Protein AF-A0A1G0BXW6-F1 (afdb_monomer_lite)

Foldseek 3Di:
DDDPVPDDDDPDDDLLVVLLVLLVPDLDLVVLLVVLVVVCVVVVHDSVVSSVSNNVSNVVVVVVVVVVVVVCVVVVPVPD

Sequence (80 aa):
MVDLNRMNFHTSMDFATRMRNLSKITPKKEMVAIMSNEYAKISNESEAIVFETMWQFTQEFQAKIIRKKNLKKKLKFWKK

Radius of gyration: 15.83 Å; chains: 1; bounding box: 34×28×48 Å

Secondary structure (DSSP, 8-state):
---GGG----SS--HHHHHHHHTTS-S-HHHHHHHHHHHHHHHT--HHHHHHHHHHHHHHHHHHHHHHHHHHHHHTTT--

Structure (mmCIF, N/CA/C/O backbone):
data_AF-A0A1G0BXW6-F1
#
_entry.id   AF-A0A1G0BXW6-F1
#
loop_
_atom_site.group_PDB
_atom_site.id
_atom_site.type_symbol
_atom_site.label_atom_id
_atom_site.label_alt_id
_atom_site.label_comp_id
_atom_site.label_asym_id
_atom_site.label_entity_id
_atom_site.label_seq_id
_atom_site.pdbx_PDB_ins_code
_atom_site.Cartn_x
_atom_site.Cartn_y
_atom_site.Cartn_z
_atom_site.occupancy
_atom_site.B_iso_or_equiv
_atom_site.auth_seq_id
_atom_site.auth_comp_id
_atom_site.auth_asym_id
_atom_site.auth_atom_id
_atom_site.pdbx_PDB_model_num
ATOM 1 N N . MET A 1 1 ? -6.647 15.603 3.729 1.00 58.12 1 MET A N 1
ATOM 2 C CA . MET A 1 1 ? -5.759 16.781 3.691 1.00 58.12 1 MET A CA 1
ATOM 3 C C . MET A 1 1 ? -4.364 16.301 4.042 1.00 58.12 1 MET A C 1
ATOM 5 O O . MET A 1 1 ? -4.222 15.638 5.063 1.00 58.12 1 MET A O 1
ATOM 9 N N . VAL A 1 2 ? -3.392 16.508 3.156 1.00 69.06 2 VAL A N 1
ATOM 10 C CA . VAL A 1 2 ? -1.988 16.161 3.411 1.00 69.06 2 VAL A CA 1
ATOM 11 C C . VAL A 1 2 ? -1.334 17.385 4.048 1.00 69.06 2 VAL A C 1
ATOM 13 O O . VAL A 1 2 ? -1.428 18.474 3.493 1.00 69.06 2 VAL A O 1
ATOM 16 N N . ASP A 1 3 ? -0.738 17.217 5.227 1.00 82.69 3 ASP A N 1
ATOM 17 C CA . ASP A 1 3 ? 0.003 18.278 5.916 1.00 82.69 3 ASP A CA 1
ATOM 18 C C . ASP A 1 3 ? 1.473 18.224 5.482 1.00 82.69 3 ASP A C 1
ATOM 20 O O . ASP A 1 3 ? 2.222 17.351 5.928 1.00 82.69 3 ASP A O 1
ATOM 24 N N . LEU A 1 4 ? 1.869 19.136 4.588 1.00 82.12 4 LEU A N 1
ATOM 25 C CA . LEU A 1 4 ? 3.221 19.198 4.019 1.00 82.12 4 LEU A CA 1
ATOM 26 C C . LEU A 1 4 ? 4.296 19.456 5.085 1.00 82.12 4 LEU A C 1
ATOM 28 O O . LEU A 1 4 ? 5.408 18.957 4.952 1.00 82.12 4 LEU A O 1
ATOM 32 N N . ASN A 1 5 ? 3.958 20.148 6.179 1.00 83.81 5 ASN A N 1
ATOM 33 C CA . ASN A 1 5 ? 4.908 20.489 7.245 1.00 83.81 5 ASN A CA 1
ATOM 34 C C . ASN A 1 5 ? 5.262 19.293 8.145 1.00 83.81 5 ASN A C 1
ATOM 36 O O . ASN A 1 5 ? 6.125 19.397 9.013 1.00 83.81 5 ASN A O 1
ATOM 40 N N . ARG A 1 6 ? 4.593 18.150 7.956 1.00 83.19 6 ARG A N 1
ATOM 41 C CA . ARG A 1 6 ? 4.8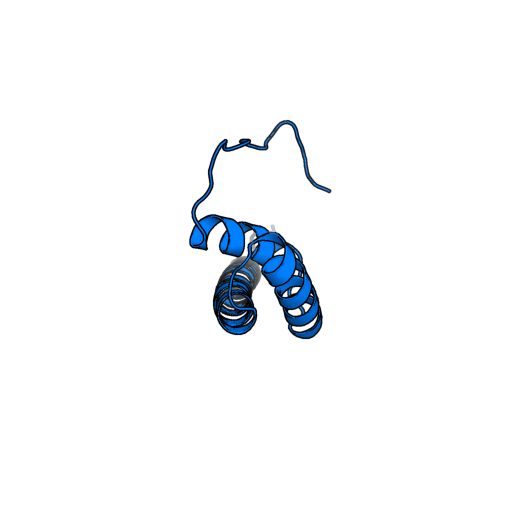76 16.884 8.652 1.00 83.19 6 ARG A CA 1
ATOM 42 C C . ARG A 1 6 ? 5.402 15.798 7.715 1.00 83.19 6 ARG A C 1
ATOM 44 O O . ARG A 1 6 ? 5.546 14.650 8.140 1.00 83.19 6 ARG A O 1
ATOM 51 N N . MET A 1 7 ? 5.627 16.123 6.443 1.00 86.62 7 MET A N 1
ATOM 52 C CA . MET A 1 7 ? 6.142 15.172 5.466 1.00 86.62 7 MET A CA 1
ATOM 53 C C . MET A 1 7 ? 7.666 15.129 5.491 1.00 86.62 7 MET A C 1
ATOM 55 O O . MET A 1 7 ? 8.328 16.161 5.500 1.00 86.62 7 MET A O 1
ATOM 59 N N . ASN A 1 8 ? 8.209 13.916 5.414 1.00 85.19 8 ASN A N 1
ATOM 60 C CA . ASN A 1 8 ? 9.615 13.697 5.107 1.00 85.19 8 ASN A CA 1
ATOM 61 C C . ASN A 1 8 ? 9.731 13.387 3.615 1.00 85.19 8 ASN A C 1
ATOM 63 O O . ASN A 1 8 ? 9.241 12.356 3.145 1.00 85.19 8 ASN A O 1
ATOM 67 N N . PHE A 1 9 ? 10.350 14.297 2.870 1.00 87.19 9 PHE A N 1
ATOM 68 C CA . PHE A 1 9 ? 10.624 14.101 1.453 1.00 87.19 9 PHE A CA 1
ATOM 69 C C . PHE A 1 9 ? 11.909 13.295 1.314 1.00 87.19 9 PHE A C 1
ATOM 71 O O . PHE A 1 9 ? 12.983 13.737 1.716 1.00 87.19 9 PHE A O 1
ATOM 78 N N . HIS A 1 10 ? 11.785 12.087 0.779 1.00 87.19 10 HIS A N 1
ATOM 79 C CA . HIS A 1 10 ? 12.923 11.216 0.537 1.00 87.19 10 HIS A CA 1
ATOM 80 C C . HIS A 1 10 ? 13.411 11.398 -0.900 1.00 87.19 10 HIS A C 1
ATOM 82 O O . HIS A 1 10 ? 12.600 11.389 -1.825 1.00 87.19 10 HIS A O 1
ATOM 88 N N . THR A 1 11 ? 14.727 11.511 -1.092 1.00 88.50 11 THR A N 1
ATOM 89 C CA . THR A 1 11 ? 15.348 11.556 -2.428 1.00 88.50 11 THR A CA 1
ATOM 90 C C . THR A 1 11 ? 15.116 10.256 -3.199 1.00 88.50 11 THR A C 1
ATOM 92 O O . THR A 1 11 ? 14.917 10.270 -4.409 1.00 88.50 11 THR A O 1
ATOM 95 N N . SER A 1 12 ? 15.099 9.126 -2.491 1.00 90.00 12 SER A N 1
ATOM 96 C CA . SER A 1 12 ? 14.724 7.816 -3.014 1.00 90.00 12 SER A CA 1
ATOM 97 C C . SER A 1 12 ? 13.886 7.067 -1.978 1.00 90.00 12 SER A C 1
ATOM 99 O O . SER A 1 12 ? 14.050 7.246 -0.771 1.00 90.00 12 SER A O 1
ATOM 101 N N . MET A 1 13 ? 12.945 6.250 -2.444 1.00 91.00 13 MET A N 1
ATOM 102 C CA . MET A 1 13 ? 12.046 5.476 -1.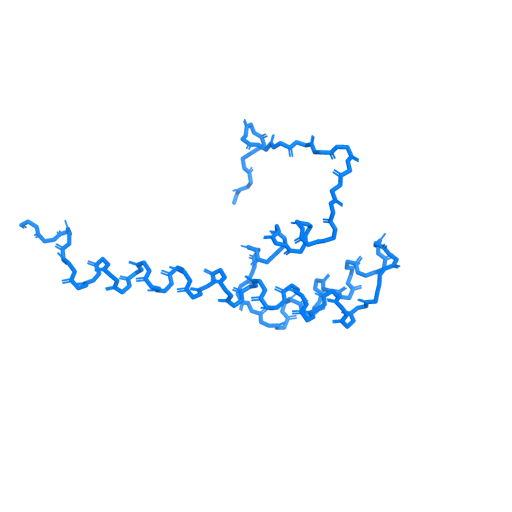591 1.00 91.00 13 MET A CA 1
ATOM 103 C C . MET A 1 13 ? 11.904 4.073 -2.167 1.00 91.00 13 MET A C 1
ATOM 105 O O . MET A 1 13 ? 11.694 3.919 -3.372 1.00 91.00 13 MET A O 1
ATOM 109 N N . ASP A 1 14 ? 12.004 3.059 -1.312 1.00 93.88 14 ASP A N 1
ATOM 110 C CA . ASP A 1 14 ? 11.835 1.668 -1.714 1.00 93.88 14 ASP A CA 1
ATOM 111 C C . ASP A 1 14 ? 10.385 1.377 -2.127 1.00 93.88 14 ASP A C 1
ATOM 113 O O . ASP A 1 14 ? 9.431 2.018 -1.672 1.00 93.88 14 ASP A O 1
ATOM 117 N N . PHE A 1 15 ? 10.210 0.380 -2.992 1.00 94.94 15 PHE A N 1
ATOM 118 C CA . PHE A 1 15 ? 8.903 -0.003 -3.519 1.00 94.94 15 PHE A CA 1
ATOM 119 C C . PHE A 1 15 ? 7.871 -0.281 -2.416 1.00 94.94 15 PHE A C 1
ATOM 121 O O . PHE A 1 15 ? 6.752 0.234 -2.481 1.00 94.94 15 PHE A O 1
ATOM 128 N N . ALA A 1 16 ? 8.246 -1.022 -1.372 1.00 95.31 16 ALA A N 1
ATOM 129 C CA . ALA A 1 16 ? 7.324 -1.385 -0.302 1.00 95.31 16 ALA A CA 1
ATOM 130 C C . ALA A 1 16 ? 6.855 -0.155 0.493 1.00 95.31 16 ALA A C 1
ATOM 132 O O . ALA A 1 16 ? 5.662 -0.030 0.787 1.00 95.31 16 ALA A O 1
ATOM 133 N N . THR A 1 17 ? 7.747 0.794 0.791 1.00 95.12 17 THR A N 1
ATOM 134 C CA . THR A 1 17 ? 7.377 2.060 1.440 1.00 95.12 17 THR A CA 1
ATOM 135 C C . THR A 1 17 ? 6.484 2.915 0.543 1.00 95.12 17 THR A C 1
ATOM 137 O O . THR A 1 17 ? 5.488 3.457 1.034 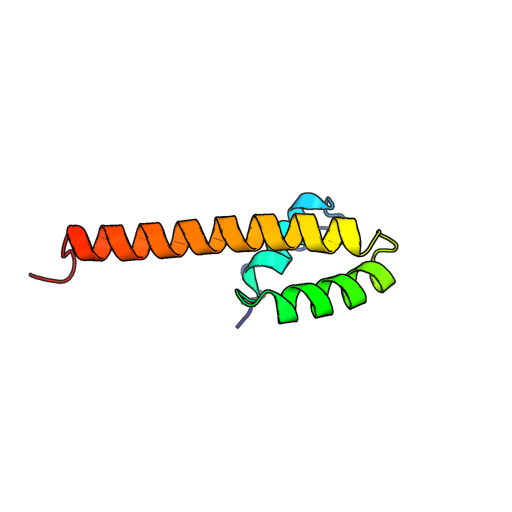1.00 95.12 17 THR A O 1
ATOM 140 N N . ARG A 1 18 ? 6.754 2.978 -0.772 1.00 95.00 18 ARG A N 1
ATOM 141 C CA . ARG A 1 18 ? 5.874 3.663 -1.742 1.00 95.00 18 ARG A CA 1
ATOM 142 C C . ARG A 1 18 ? 4.460 3.072 -1.700 1.00 95.00 18 ARG A C 1
ATOM 144 O O . ARG A 1 18 ? 3.492 3.808 -1.494 1.00 95.00 18 ARG A O 1
ATOM 151 N N . MET A 1 19 ? 4.339 1.746 -1.776 1.00 96.62 19 MET A N 1
ATOM 152 C CA . MET A 1 19 ? 3.049 1.044 -1.713 1.00 96.62 19 MET A CA 1
ATOM 153 C C . MET A 1 19 ? 2.331 1.255 -0.377 1.00 96.62 19 MET A C 1
ATOM 155 O O . MET A 1 19 ? 1.124 1.493 -0.344 1.00 96.62 19 MET A O 1
ATOM 159 N N . ARG A 1 20 ? 3.067 1.237 0.739 1.00 95.88 20 ARG A N 1
ATOM 160 C CA . ARG A 1 20 ? 2.523 1.479 2.085 1.00 95.88 20 ARG A CA 1
ATOM 161 C C . ARG A 1 20 ? 2.026 2.912 2.284 1.00 95.88 20 ARG A C 1
ATOM 163 O O . ARG A 1 20 ? 1.173 3.156 3.140 1.00 95.88 20 ARG A O 1
ATOM 170 N N . ASN A 1 21 ? 2.567 3.874 1.543 1.00 93.62 21 ASN A N 1
ATOM 171 C CA . ASN A 1 21 ? 2.069 5.245 1.551 1.00 93.62 21 ASN A CA 1
ATOM 172 C C . ASN A 1 21 ? 0.785 5.369 0.726 1.00 93.62 21 ASN A C 1
ATOM 174 O O . ASN A 1 21 ? -0.195 5.925 1.226 1.00 93.62 21 ASN A O 1
ATOM 178 N N . LEU A 1 22 ? 0.757 4.786 -0.475 1.00 94.44 22 LEU A N 1
ATOM 179 C CA . LEU A 1 22 ? -0.426 4.785 -1.343 1.00 94.44 22 LEU A CA 1
ATOM 180 C C . LEU A 1 22 ? -1.612 4.030 -0.729 1.00 94.44 22 LEU A C 1
ATOM 182 O O . LEU A 1 22 ? -2.752 4.476 -0.850 1.00 94.44 22 LEU A O 1
ATOM 186 N N . SER A 1 23 ? -1.357 2.954 0.020 1.00 96.19 23 SER A N 1
ATOM 187 C CA . SER A 1 23 ? -2.406 2.136 0.644 1.00 96.19 23 SER A CA 1
ATOM 188 C C . SER A 1 23 ? -3.282 2.873 1.669 1.00 96.19 23 SER A C 1
ATOM 190 O O . SER A 1 23 ? -4.332 2.380 2.083 1.00 96.19 23 SER A O 1
ATOM 192 N N . LYS A 1 24 ? -2.866 4.069 2.102 1.00 93.88 24 LYS A N 1
ATOM 193 C CA . LYS A 1 24 ? -3.610 4.909 3.051 1.00 93.88 24 LYS A CA 1
ATOM 194 C C . LYS A 1 24 ? -4.645 5.810 2.369 1.00 93.88 24 LYS A C 1
ATOM 196 O O . LYS A 1 24 ? -5.438 6.429 3.075 1.00 93.88 24 LYS A O 1
ATOM 201 N N . ILE A 1 25 ? -4.634 5.910 1.036 1.00 93.44 25 ILE A N 1
ATOM 202 C CA . ILE A 1 25 ? -5.467 6.854 0.274 1.00 93.44 25 ILE A CA 1
ATOM 203 C C . ILE A 1 25 ? -6.929 6.404 0.228 1.00 93.44 25 ILE A C 1
ATOM 205 O O . ILE A 1 25 ? -7.832 7.212 0.445 1.00 93.44 25 ILE A O 1
ATOM 209 N N . THR A 1 26 ? -7.180 5.121 -0.041 1.00 94.31 26 THR A N 1
ATOM 210 C CA . THR A 1 26 ? -8.536 4.603 -0.261 1.00 94.31 26 THR A CA 1
ATOM 211 C C . THR A 1 26 ? -8.698 3.174 0.262 1.00 94.31 26 THR A C 1
ATOM 213 O O . THR A 1 26 ? -7.798 2.358 0.095 1.00 94.31 26 THR A O 1
ATOM 216 N N . PRO A 1 27 ? -9.845 2.828 0.879 1.00 94.50 27 PRO A N 1
ATOM 217 C CA . PRO A 1 27 ? -10.179 1.448 1.231 1.00 94.50 27 PRO A CA 1
ATOM 218 C C . PRO A 1 27 ? -10.811 0.650 0.077 1.00 94.50 27 PRO A C 1
ATOM 220 O O . PRO A 1 27 ? -11.071 -0.540 0.238 1.00 94.50 27 PRO A O 1
ATOM 223 N N . LYS A 1 28 ? -11.151 1.292 -1.050 1.00 96.69 28 LYS A N 1
ATOM 224 C CA . LYS A 1 28 ? -11.936 0.670 -2.129 1.00 96.69 28 LYS A CA 1
ATOM 225 C C . LYS A 1 28 ? -11.031 -0.079 -3.106 1.00 96.69 28 LYS A C 1
ATOM 227 O O . LYS A 1 28 ? -10.158 0.536 -3.710 1.00 96.69 28 LYS A O 1
ATOM 232 N N . LYS A 1 29 ? -11.302 -1.369 -3.328 1.00 96.44 29 LYS A N 1
ATOM 233 C CA . LYS A 1 29 ? -10.515 -2.229 -4.232 1.00 96.44 29 LYS A CA 1
ATOM 234 C C . LYS A 1 29 ? -10.465 -1.703 -5.672 1.00 96.44 29 LYS A C 1
ATOM 236 O O . LYS A 1 29 ? -9.397 -1.682 -6.266 1.00 96.44 29 LYS A O 1
ATOM 241 N N . GLU A 1 30 ? -11.590 -1.223 -6.197 1.00 97.38 30 GLU A N 1
ATOM 242 C CA . GLU A 1 30 ? -11.680 -0.631 -7.545 1.00 97.38 30 GLU A CA 1
ATOM 243 C C . GLU A 1 30 ? -10.758 0.583 -7.702 1.00 97.38 30 GLU A C 1
ATOM 245 O O . GLU A 1 30 ? -10.026 0.698 -8.679 1.00 97.38 30 GLU A O 1
ATOM 250 N N . MET A 1 31 ? -10.725 1.457 -6.693 1.00 96.88 31 MET A N 1
ATOM 251 C CA . MET A 1 31 ? -9.833 2.616 -6.700 1.00 96.88 31 MET A CA 1
ATOM 252 C C . MET A 1 31 ? -8.362 2.194 -6.630 1.00 96.88 31 MET A C 1
ATOM 254 O O . MET A 1 31 ? -7.528 2.811 -7.281 1.00 96.88 31 MET A O 1
ATOM 258 N N . VAL A 1 32 ? -8.042 1.138 -5.873 1.00 97.06 32 VAL A N 1
ATOM 259 C CA . VAL A 1 32 ? -6.683 0.575 -5.827 1.00 97.06 32 VAL A CA 1
ATOM 260 C C . VAL A 1 32 ? -6.275 0.009 -7.189 1.00 97.06 32 VAL A C 1
ATOM 262 O O . VAL A 1 32 ? -5.128 0.194 -7.580 1.00 97.06 32 VAL A O 1
ATOM 265 N N . ALA A 1 33 ? -7.193 -0.603 -7.944 1.00 97.62 33 ALA A N 1
ATOM 266 C CA . ALA A 1 33 ? -6.917 -1.069 -9.306 1.00 97.62 33 ALA A CA 1
ATOM 267 C C . ALA A 1 33 ? -6.558 0.097 -10.240 1.00 97.62 33 ALA A C 1
ATOM 269 O O . ALA A 1 33 ? -5.493 0.082 -10.850 1.00 97.62 33 ALA A O 1
ATOM 270 N N . ILE A 1 34 ? -7.376 1.156 -10.256 1.00 97.75 34 ILE A N 1
ATOM 271 C CA . ILE A 1 34 ? -7.111 2.365 -11.057 1.00 97.75 34 ILE A CA 1
ATOM 272 C C . ILE A 1 34 ? -5.762 2.987 -10.671 1.00 97.75 34 ILE A C 1
ATOM 274 O O . ILE A 1 34 ? -4.934 3.275 -11.530 1.00 97.75 34 ILE A O 1
ATOM 278 N N . MET A 1 35 ? -5.507 3.153 -9.369 1.00 96.50 35 MET A N 1
ATOM 279 C CA . MET A 1 35 ? -4.237 3.699 -8.885 1.00 96.50 35 MET A CA 1
ATOM 280 C C . MET A 1 35 ? -3.043 2.834 -9.282 1.00 96.50 35 MET A C 1
ATOM 282 O O . MET A 1 35 ? -1.985 3.375 -9.579 1.00 96.50 35 MET A O 1
ATOM 286 N N . SER A 1 36 ? -3.196 1.511 -9.273 1.00 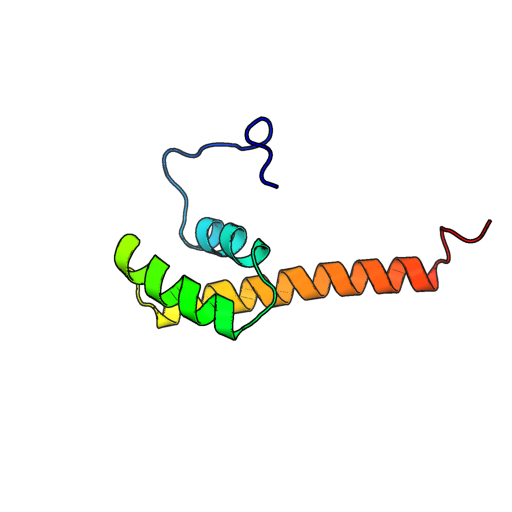97.31 36 SER A N 1
ATOM 287 C CA . SER A 1 36 ? -2.114 0.587 -9.613 1.00 97.31 36 SER A CA 1
ATOM 288 C C . SER A 1 36 ? -1.770 0.649 -11.095 1.00 97.31 36 SER A C 1
ATOM 290 O O . SER A 1 36 ? -0.588 0.709 -11.423 1.00 97.31 36 SER A O 1
ATOM 292 N N . ASN A 1 37 ? -2.780 0.728 -11.967 1.00 97.56 37 ASN A N 1
ATOM 293 C CA . ASN A 1 37 ? -2.585 0.921 -13.402 1.00 97.56 37 ASN A CA 1
ATOM 294 C C . ASN A 1 37 ? -1.842 2.230 -13.704 1.00 97.56 37 ASN A C 1
ATOM 296 O O . ASN A 1 37 ? -0.853 2.226 -14.434 1.00 97.56 37 ASN A O 1
ATOM 300 N N . GLU A 1 38 ? -2.267 3.346 -13.104 1.00 97.25 38 GLU A N 1
ATOM 301 C CA . GLU A 1 38 ? -1.606 4.637 -13.329 1.00 97.25 38 GLU A CA 1
ATOM 302 C C . GLU A 1 38 ? -0.206 4.695 -12.714 1.00 97.25 38 GLU A C 1
ATOM 304 O O . GLU A 1 38 ? 0.726 5.225 -13.317 1.00 97.25 38 GLU A O 1
ATOM 309 N N . TYR A 1 39 ? -0.024 4.113 -11.528 1.00 96.44 39 TYR A N 1
ATOM 310 C CA . TYR A 1 39 ? 1.273 4.110 -10.867 1.00 96.44 39 TYR A CA 1
ATOM 311 C C . TYR A 1 39 ? 2.299 3.261 -11.621 1.00 96.44 39 TYR A C 1
ATOM 313 O O . TYR A 1 39 ? 3.429 3.708 -11.799 1.00 96.44 39 TYR A O 1
ATOM 321 N N . ALA A 1 40 ? 1.900 2.086 -12.119 1.00 97.00 40 ALA A N 1
ATOM 322 C CA . ALA A 1 40 ? 2.760 1.185 -12.885 1.00 97.00 40 ALA A CA 1
ATOM 323 C C . ALA A 1 40 ? 3.375 1.863 -14.121 1.00 97.00 40 ALA A C 1
ATOM 325 O O . ALA A 1 40 ? 4.571 1.710 -14.369 1.00 97.00 40 ALA A O 1
ATOM 326 N N . LYS A 1 41 ? 2.590 2.683 -14.837 1.00 96.62 41 LYS A N 1
ATOM 327 C CA . LYS A 1 41 ? 3.058 3.465 -15.997 1.00 96.62 41 LYS A CA 1
ATOM 328 C C . LYS A 1 41 ? 4.168 4.453 -15.632 1.00 96.62 41 LYS A C 1
ATOM 330 O O . LYS A 1 41 ? 5.079 4.668 -16.421 1.00 96.62 41 LYS A O 1
ATOM 335 N N . ILE A 1 42 ? 4.087 5.060 -14.449 1.00 94.88 42 ILE A N 1
ATOM 336 C CA . ILE A 1 42 ? 5.035 6.088 -13.994 1.00 94.88 42 ILE A CA 1
ATOM 337 C C . ILE A 1 42 ? 6.279 5.445 -13.373 1.00 94.88 42 ILE A C 1
ATOM 339 O O . ILE A 1 42 ? 7.389 5.941 -13.546 1.00 94.88 42 ILE A O 1
ATOM 343 N N . SER A 1 43 ? 6.105 4.354 -12.624 1.00 92.00 43 SER A N 1
ATOM 344 C CA . SER A 1 43 ? 7.198 3.689 -11.913 1.00 92.00 43 SER A CA 1
ATOM 345 C C . SER A 1 43 ? 7.931 2.638 -12.746 1.00 92.00 43 SER A C 1
ATOM 347 O O . SER A 1 43 ? 8.949 2.133 -12.281 1.00 92.00 43 SER A O 1
ATOM 349 N N . ASN A 1 44 ? 7.424 2.307 -13.938 1.00 93.62 44 ASN A N 1
ATOM 350 C CA . ASN A 1 44 ? 7.932 1.241 -14.805 1.00 93.62 44 ASN A CA 1
ATOM 351 C C . ASN A 1 44 ? 7.942 -0.141 -14.110 1.00 93.62 44 ASN A C 1
ATOM 353 O O . ASN A 1 44 ? 8.832 -0.960 -14.336 1.00 93.62 44 ASN A O 1
ATOM 357 N N . GLU A 1 45 ? 6.951 -0.372 -13.242 1.00 93.69 45 GLU A N 1
ATOM 358 C CA . GLU A 1 45 ? 6.745 -1.616 -12.482 1.00 93.69 45 GLU A CA 1
ATOM 359 C C . GLU A 1 45 ? 5.576 -2.407 -13.089 1.00 93.69 45 GLU A C 1
ATOM 361 O O . GLU A 1 45 ? 4.745 -1.851 -13.807 1.00 93.69 45 GLU A O 1
ATOM 366 N N . SER A 1 46 ? 5.450 -3.695 -12.760 1.00 96.62 46 SER A N 1
ATOM 367 C CA . SER A 1 46 ? 4.274 -4.479 -13.163 1.00 96.62 46 SER A CA 1
ATOM 368 C C . SER A 1 46 ? 3.022 -4.042 -12.396 1.00 96.62 46 SER A C 1
ATOM 370 O O . SER A 1 46 ? 3.015 -4.038 -11.163 1.00 96.62 46 SER A O 1
ATOM 372 N N . GLU A 1 47 ? 1.936 -3.750 -13.117 1.00 97.25 47 GLU A N 1
ATOM 373 C CA . GLU A 1 47 ? 0.633 -3.408 -12.529 1.00 97.25 47 GLU A CA 1
ATOM 374 C C . GLU A 1 47 ? 0.149 -4.473 -11.542 1.00 97.25 47 GLU A C 1
ATOM 376 O O . GLU A 1 47 ? -0.338 -4.130 -10.467 1.00 97.25 47 GLU A O 1
ATOM 381 N N . ALA A 1 48 ? 0.328 -5.756 -11.871 1.00 97.69 48 ALA A N 1
ATOM 382 C CA . ALA A 1 48 ? -0.088 -6.854 -11.005 1.00 97.69 48 ALA A CA 1
ATOM 383 C C . ALA A 1 48 ? 0.639 -6.807 -9.651 1.00 97.69 48 ALA A C 1
ATOM 385 O O . ALA A 1 48 ? 0.003 -6.877 -8.602 1.00 97.69 48 ALA A O 1
ATOM 386 N N . ILE A 1 49 ? 1.958 -6.585 -9.670 1.00 97.44 49 ILE A N 1
ATOM 387 C CA . ILE A 1 49 ? 2.785 -6.507 -8.456 1.00 97.44 49 ILE A CA 1
ATOM 388 C C . ILE A 1 49 ? 2.399 -5.281 -7.620 1.00 97.44 49 ILE A C 1
ATOM 390 O O . ILE A 1 49 ? 2.266 -5.372 -6.395 1.00 97.44 49 ILE A O 1
ATOM 394 N N . VAL A 1 50 ? 2.192 -4.135 -8.277 1.00 97.56 50 VAL A N 1
ATOM 395 C CA . VAL A 1 50 ? 1.723 -2.896 -7.637 1.00 97.56 50 VAL A CA 1
ATOM 396 C C . VAL A 1 50 ? 0.371 -3.129 -6.967 1.00 97.56 50 VAL A C 1
ATOM 398 O O . VAL A 1 50 ? 0.215 -2.818 -5.786 1.00 97.56 50 VAL A O 1
ATOM 401 N N . PHE A 1 51 ? -0.580 -3.725 -7.684 1.00 98.12 51 PHE A N 1
ATOM 40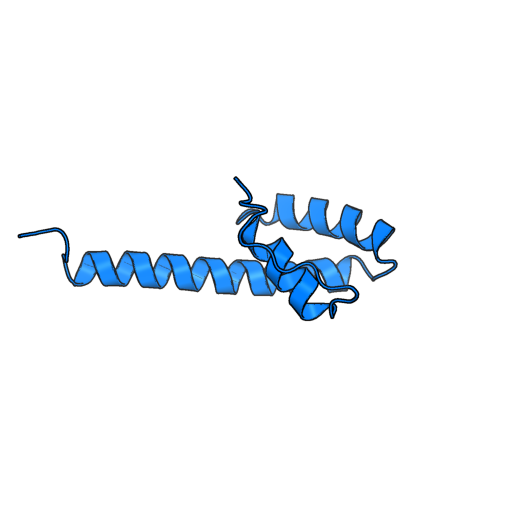2 C CA . PHE A 1 51 ? -1.926 -3.975 -7.189 1.00 98.12 51 PHE A CA 1
ATOM 403 C C . PHE A 1 51 ? -1.940 -4.928 -5.999 1.00 98.12 51 PHE A C 1
ATOM 405 O O . PHE A 1 51 ? -2.520 -4.599 -4.964 1.00 98.12 51 PHE A O 1
ATOM 412 N N . GLU A 1 52 ? -1.289 -6.084 -6.113 1.00 97.94 52 GLU A N 1
ATOM 413 C CA . GLU A 1 52 ? -1.243 -7.082 -5.044 1.00 97.94 52 GLU A CA 1
ATOM 414 C C . GLU A 1 52 ? -0.630 -6.496 -3.770 1.00 97.94 52 GLU A C 1
ATOM 416 O O . GLU A 1 52 ? -1.235 -6.559 -2.693 1.00 97.94 52 GLU A O 1
ATOM 421 N N . THR A 1 53 ? 0.518 -5.828 -3.907 1.00 97.88 53 THR A N 1
ATOM 422 C CA . THR A 1 53 ? 1.233 -5.232 -2.774 1.00 97.88 53 THR A CA 1
ATOM 423 C C . THR A 1 53 ? 0.431 -4.091 -2.141 1.00 97.88 53 THR A C 1
ATOM 425 O O . THR A 1 53 ? 0.263 -4.030 -0.918 1.00 97.88 53 THR A O 1
ATOM 428 N N . MET A 1 54 ? -0.107 -3.177 -2.956 1.00 97.75 54 MET A N 1
ATOM 429 C CA . MET A 1 54 ? -0.898 -2.044 -2.471 1.00 97.75 54 MET A CA 1
ATOM 430 C C . MET A 1 54 ? -2.200 -2.510 -1.815 1.00 97.75 54 MET A C 1
ATOM 432 O O . MET A 1 54 ? -2.595 -1.974 -0.773 1.00 97.75 54 MET A O 1
ATOM 436 N N . TRP A 1 55 ? -2.858 -3.525 -2.380 1.00 98.19 55 TRP A N 1
ATOM 437 C CA . TRP A 1 55 ? -4.094 -4.074 -1.836 1.00 98.19 55 TRP A CA 1
ATOM 438 C C . TRP A 1 55 ? -3.857 -4.800 -0.513 1.00 98.19 55 TRP A C 1
ATOM 440 O O . TRP A 1 55 ? -4.611 -4.590 0.442 1.00 98.19 55 TRP A O 1
ATOM 450 N N . GLN A 1 56 ? -2.780 -5.581 -0.401 1.00 98.06 56 GLN A N 1
ATOM 451 C CA . GLN A 1 56 ? -2.384 -6.197 0.864 1.00 98.06 56 GLN A CA 1
ATOM 452 C C . GLN A 1 56 ? -2.186 -5.137 1.957 1.00 98.06 56 GLN A C 1
ATOM 454 O O . GLN A 1 56 ? -2.821 -5.204 3.014 1.00 98.06 56 GLN A O 1
ATOM 459 N N . PHE A 1 57 ? -1.384 -4.100 1.694 1.00 98.25 57 PHE A N 1
ATOM 460 C CA . PHE A 1 57 ? -1.160 -3.036 2.675 1.00 98.25 57 PHE A CA 1
ATOM 461 C C . PHE A 1 57 ? -2.421 -2.225 2.986 1.00 98.25 57 PHE A C 1
ATOM 463 O O . PHE A 1 57 ? -2.567 -1.732 4.108 1.00 98.25 57 PHE A O 1
ATOM 470 N N . THR A 1 58 ? -3.343 -2.092 2.031 1.00 97.75 58 THR A N 1
ATOM 471 C CA . THR A 1 58 ? -4.637 -1.430 2.255 1.00 97.75 58 THR A CA 1
ATOM 472 C C . THR A 1 58 ? -5.462 -2.227 3.259 1.00 97.75 58 THR A C 1
ATOM 474 O O . THR A 1 58 ? -5.954 -1.668 4.243 1.00 97.75 58 THR A O 1
ATOM 477 N N . GLN A 1 59 ? -5.558 -3.544 3.070 1.00 98.00 59 GLN A N 1
ATOM 478 C CA . GLN A 1 59 ? -6.288 -4.428 3.979 1.00 98.00 59 GLN A CA 1
ATOM 479 C C . GLN A 1 59 ? -5.686 -4.420 5.389 1.00 98.00 59 GLN A C 1
ATOM 481 O O . GLN A 1 59 ? -6.418 -4.260 6.368 1.00 98.00 59 GLN A O 1
ATOM 486 N N . GLU A 1 60 ? -4.359 -4.505 5.512 1.00 97.69 60 GLU A N 1
ATOM 487 C CA . GLU A 1 60 ? -3.672 -4.430 6.807 1.00 97.69 60 GLU A CA 1
ATOM 488 C C . GLU A 1 60 ? -3.933 -3.101 7.531 1.00 97.69 60 GLU A C 1
ATOM 490 O O . GLU A 1 60 ? -4.166 -3.068 8.746 1.00 97.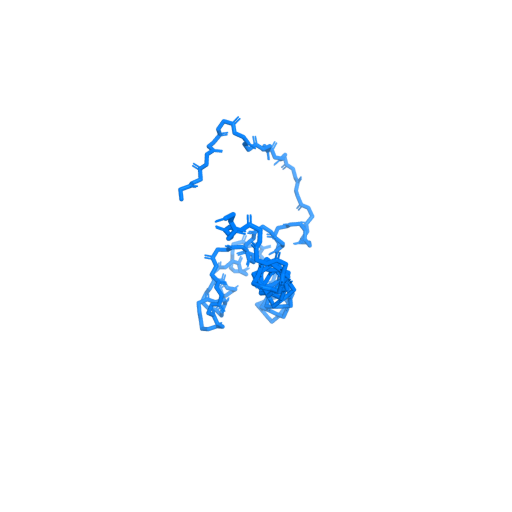69 60 GLU A O 1
ATOM 495 N N . PHE A 1 61 ? -3.909 -1.987 6.795 1.00 96.62 61 PHE A N 1
ATOM 496 C CA . PHE A 1 61 ? -4.186 -0.665 7.345 1.00 96.62 61 PHE A CA 1
ATOM 497 C C . PHE A 1 61 ? -5.632 -0.555 7.846 1.00 96.62 61 PHE A C 1
ATOM 499 O O . PHE A 1 61 ? -5.866 -0.140 8.987 1.00 96.62 61 PHE A O 1
ATOM 506 N N . GLN A 1 62 ? -6.601 -1.002 7.043 1.00 96.25 62 GLN A N 1
ATOM 507 C CA . GLN A 1 62 ? -8.014 -0.997 7.427 1.00 96.25 62 GLN A CA 1
ATOM 508 C C . GLN A 1 62 ? -8.291 -1.924 8.615 1.00 96.25 62 GLN A C 1
ATOM 510 O O . GLN A 1 62 ? -8.995 -1.533 9.549 1.00 96.25 62 GLN A O 1
ATOM 515 N N . ALA A 1 63 ? -7.674 -3.107 8.658 1.00 97.25 63 ALA A N 1
ATOM 516 C CA . ALA A 1 63 ? -7.794 -4.030 9.783 1.00 97.25 63 ALA A CA 1
ATOM 517 C C . ALA A 1 63 ? -7.330 -3.388 11.104 1.00 97.25 63 ALA A C 1
ATOM 519 O O . ALA A 1 63 ? -8.008 -3.510 12.129 1.00 97.25 63 ALA A O 1
ATOM 520 N N . LYS A 1 64 ? -6.223 -2.629 11.089 1.00 96.56 64 LYS A N 1
ATOM 521 C CA . LYS A 1 64 ? -5.741 -1.875 12.263 1.00 96.56 64 LYS A CA 1
ATOM 522 C C . LYS A 1 64 ? -6.745 -0.810 12.712 1.00 96.56 64 LYS A C 1
ATOM 524 O O . LYS A 1 64 ? -7.009 -0.689 13.914 1.00 96.56 64 LYS A O 1
ATOM 529 N N . ILE A 1 65 ? -7.341 -0.070 11.775 1.00 95.38 65 ILE A N 1
ATOM 530 C CA . ILE A 1 65 ? -8.376 0.935 12.073 1.00 95.38 65 ILE A CA 1
ATOM 531 C C . ILE A 1 65 ? -9.605 0.275 12.705 1.00 95.38 65 ILE A C 1
ATOM 533 O O . ILE A 1 65 ? -10.071 0.716 13.761 1.00 95.38 65 ILE A O 1
ATOM 537 N N . ILE A 1 66 ? -10.104 -0.805 12.101 1.00 95.94 66 ILE A N 1
ATOM 538 C CA . ILE A 1 66 ? -11.272 -1.550 12.587 1.00 95.94 66 ILE A CA 1
ATOM 539 C C . ILE A 1 66 ? -10.996 -2.117 13.984 1.00 95.94 66 ILE A C 1
ATOM 541 O O . ILE A 1 66 ? -11.807 -1.929 14.893 1.00 95.94 66 ILE A O 1
ATOM 545 N N . ARG A 1 67 ? -9.822 -2.725 14.206 1.00 96.38 67 ARG A N 1
ATOM 546 C CA . ARG A 1 67 ? -9.408 -3.237 15.521 1.00 96.38 67 ARG A CA 1
ATOM 547 C C . ARG A 1 67 ? -9.406 -2.135 16.578 1.00 96.38 67 ARG A C 1
ATOM 549 O O . ARG A 1 67 ? -9.970 -2.327 17.654 1.00 96.38 67 ARG A O 1
ATOM 556 N N . LYS A 1 68 ? -8.837 -0.965 16.269 1.00 94.62 68 LYS A N 1
ATOM 557 C CA . LYS A 1 68 ? -8.825 0.190 17.181 1.00 94.62 68 LYS A CA 1
ATOM 558 C C . LYS A 1 68 ? -10.242 0.678 17.489 1.00 94.62 68 LYS A C 1
ATOM 560 O O . LYS A 1 68 ? -10.556 0.937 18.649 1.00 94.62 68 LYS A O 1
ATOM 565 N N . LYS A 1 69 ? -11.115 0.768 16.480 1.00 93.38 69 LYS A N 1
ATOM 566 C CA . LYS A 1 69 ? -12.527 1.152 16.653 1.00 93.38 69 LYS A CA 1
ATOM 567 C C . LYS A 1 69 ? -13.259 0.168 17.569 1.00 93.38 69 LYS A C 1
ATOM 569 O O . LYS A 1 69 ? -13.941 0.595 18.499 1.00 93.38 69 LYS A O 1
ATOM 574 N N . ASN A 1 70 ? -13.074 -1.131 17.349 1.00 93.88 70 ASN A N 1
ATOM 575 C CA . ASN A 1 70 ? -13.690 -2.187 18.151 1.00 93.88 70 ASN A CA 1
ATOM 576 C C . ASN A 1 70 ? -13.184 -2.178 19.597 1.00 93.88 70 ASN A C 1
ATOM 578 O O . ASN A 1 70 ? -13.987 -2.289 20.519 1.00 93.88 70 ASN A O 1
ATOM 582 N N . LEU A 1 71 ? -11.880 -1.981 19.808 1.00 93.88 71 LEU A N 1
ATOM 583 C CA . LEU A 1 71 ? -11.304 -1.879 21.147 1.00 93.88 71 LEU A CA 1
ATOM 584 C C . LEU A 1 71 ? -11.901 -0.703 21.928 1.00 93.88 71 LEU A C 1
ATOM 586 O O . LEU A 1 71 ? -12.364 -0.889 23.050 1.00 93.88 71 LEU A O 1
ATOM 590 N N . LYS A 1 72 ? -11.967 0.489 21.322 1.00 90.12 72 LYS A N 1
ATOM 591 C CA . LYS A 1 72 ? -12.557 1.656 21.992 1.00 90.12 72 LYS A CA 1
ATOM 592 C C . LYS A 1 72 ? -14.043 1.454 22.321 1.00 90.12 72 LYS A C 1
ATOM 594 O O . LYS A 1 72 ? -14.484 1.874 23.386 1.00 90.12 72 LYS A O 1
ATOM 599 N N . LYS A 1 73 ? -14.795 0.764 21.448 1.00 89.94 73 LYS A N 1
ATOM 600 C CA . LYS A 1 73 ? -16.195 0.381 21.710 1.00 89.94 73 LYS A CA 1
ATOM 601 C C . LYS A 1 73 ? -16.333 -0.538 22.920 1.00 89.94 73 LYS A C 1
ATOM 603 O O . LYS A 1 73 ? -17.219 -0.308 23.736 1.00 89.94 73 LYS A O 1
ATOM 608 N N . LYS A 1 74 ? -15.460 -1.543 23.040 1.00 89.94 74 LYS A N 1
ATOM 609 C CA . LYS A 1 74 ? -15.453 -2.478 24.175 1.00 89.94 74 LYS A CA 1
ATOM 610 C C . LYS A 1 74 ? -15.105 -1.779 25.487 1.00 89.94 74 LYS A C 1
ATOM 612 O O . LYS A 1 74 ? -15.806 -1.961 26.471 1.00 89.94 74 LYS A O 1
ATOM 617 N N . LEU A 1 75 ? -14.063 -0.950 25.475 1.00 89.69 75 LEU A N 1
ATOM 618 C CA . LEU A 1 75 ? -13.575 -0.257 26.669 1.00 89.69 75 LEU A CA 1
ATOM 619 C C . LEU A 1 75 ? -14.456 0.930 27.095 1.00 89.69 75 LEU A C 1
ATOM 621 O O . LEU A 1 75 ? -14.214 1.487 28.156 1.00 89.69 75 LEU A O 1
ATOM 625 N N . LYS A 1 76 ? -15.441 1.341 26.273 1.00 81.69 76 LYS A N 1
ATOM 626 C CA . LYS A 1 76 ? -16.326 2.500 26.504 1.00 81.69 76 LYS A CA 1
ATOM 627 C C . LYS A 1 76 ? -15.576 3.727 27.052 1.00 81.69 76 LYS A C 1
ATOM 629 O O . LYS A 1 76 ? -16.121 4.447 27.872 1.00 81.69 76 LYS A O 1
ATOM 634 N N . PHE A 1 77 ? -14.363 4.003 26.561 1.00 69.50 77 PHE A N 1
ATOM 635 C CA . PHE A 1 77 ? -13.500 5.101 27.042 1.00 69.50 77 PHE A CA 1
ATOM 636 C C . PHE A 1 77 ? -14.188 6.487 27.037 1.00 69.50 77 PHE A C 1
ATOM 638 O O . PHE A 1 77 ? -13.753 7.412 27.708 1.00 69.50 77 PHE A O 1
ATOM 645 N N . TRP A 1 78 ? -15.266 6.631 26.265 1.00 70.31 78 TRP A N 1
ATOM 646 C CA . TRP A 1 78 ? -16.099 7.828 26.136 1.00 70.31 78 TRP A CA 1
ATOM 647 C C . TRP A 1 78 ? -17.355 7.850 27.022 1.00 70.31 78 TRP A C 1
ATOM 649 O O . TRP A 1 78 ? -18.049 8.859 27.031 1.00 70.31 78 TRP A O 1
ATOM 659 N N . LYS A 1 79 ? -17.697 6.760 27.719 1.00 60.53 79 LYS A N 1
ATOM 660 C CA . LYS A 1 79 ? -18.717 6.786 28.774 1.00 60.53 79 LYS A CA 1
ATOM 661 C C . LYS A 1 79 ? -17.995 7.004 30.099 1.00 60.53 79 LYS A C 1
ATOM 663 O O . LYS A 1 79 ? -17.482 6.052 30.682 1.00 60.53 79 LYS A O 1
ATOM 668 N N . LYS A 1 80 ? -17.930 8.268 30.503 1.00 56.69 80 LYS A N 1
ATOM 669 C CA . LYS A 1 80 ? -17.851 8.648 31.909 1.00 56.69 80 LYS A CA 1
ATOM 670 C C . LYS A 1 80 ? -19.278 8.850 32.403 1.00 56.69 80 LYS A C 1
ATOM 672 O O . LYS A 1 80 ? -20.095 9.310 31.571 1.00 56.69 80 LYS A O 1
#

pLDDT: mean 91.87, std 9.1, range [56.69, 98.25]